Protein AF-A0A969VGP4-F1 (afdb_monomer)

Sequence (40 aa):
MNRENMQNAAGKVYLVGAGPGDPGLMTIKGKALLETADVV

pLDDT: mean 88.14, std 15.05, range [56.91, 98.19]

Foldseek 3Di:
DDCVVVPPPDDDDDDADCPPPDNVPGDPVSVVCVVPDPDD

Secondary structure (DSSP, 8-state):
--GGGGT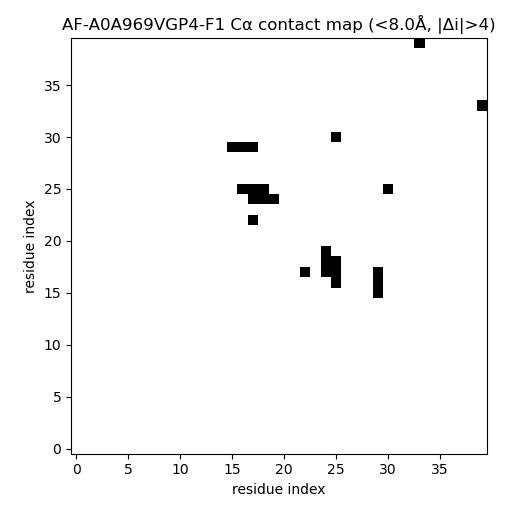T-PPPP------SS-GGGS-HHHHHHHHT-S--

Mean predicted aligned error: 7.07 Å

Radius of gyration: 14.95 Å; Cα contacts (8 Å, |Δi|>4): 12; chains: 1; bounding box: 33×13×40 Å

Structure (mmCIF, N/CA/C/O backbone):
data_AF-A0A969VGP4-F1
#
_entry.id   AF-A0A969VGP4-F1
#
loop_
_atom_site.group_PDB
_atom_site.id
_atom_site.type_symbol
_atom_site.label_atom_id
_atom_site.label_alt_id
_atom_site.label_comp_id
_atom_site.label_asym_id
_atom_site.label_entity_id
_atom_site.label_seq_id
_atom_site.pdbx_PDB_ins_code
_atom_site.Cartn_x
_atom_site.Cartn_y
_atom_site.Cartn_z
_atom_site.occupancy
_atom_site.B_iso_or_equiv
_atom_site.auth_seq_id
_atom_site.auth_comp_id
_atom_site.auth_asym_id
_atom_site.auth_atom_id
_atom_site.pdbx_PDB_model_num
ATOM 1 N N . MET A 1 1 ? -23.151 3.929 27.816 1.00 56.91 1 MET A N 1
ATOM 2 C CA . MET A 1 1 ? -22.295 3.461 26.704 1.00 56.91 1 MET A CA 1
ATOM 3 C C . MET A 1 1 ? -20.862 3.849 27.047 1.00 56.91 1 MET A C 1
ATOM 5 O O . MET A 1 1 ? -20.579 5.038 27.132 1.00 56.91 1 MET A O 1
ATOM 9 N N . ASN A 1 2 ? -20.016 2.877 27.397 1.00 65.69 2 ASN A N 1
ATOM 10 C CA . ASN A 1 2 ? -18.674 3.126 27.942 1.00 65.69 2 ASN A CA 1
ATOM 11 C C . ASN A 1 2 ? -17.712 3.553 26.824 1.00 65.69 2 ASN A C 1
ATOM 13 O O . ASN A 1 2 ? -17.622 2.875 25.803 1.00 65.69 2 ASN A O 1
ATOM 17 N N . ARG A 1 3 ? -16.991 4.668 27.023 1.00 66.12 3 ARG A N 1
ATOM 18 C CA . ARG A 1 3 ? -16.041 5.236 26.042 1.00 66.12 3 ARG A CA 1
ATOM 19 C C . ARG A 1 3 ? -14.856 4.312 25.727 1.00 66.12 3 ARG A C 1
ATOM 21 O O . ARG A 1 3 ? -14.233 4.477 24.685 1.00 66.12 3 ARG A O 1
ATOM 28 N N . GLU A 1 4 ? -14.579 3.335 26.586 1.00 61.91 4 GLU A N 1
ATOM 29 C CA . GLU A 1 4 ? -13.492 2.360 26.414 1.00 61.91 4 GLU A CA 1
ATOM 30 C C . GLU A 1 4 ? -13.718 1.432 25.208 1.00 61.91 4 GLU A C 1
ATOM 32 O O . GLU A 1 4 ? -12.771 1.079 24.514 1.00 61.91 4 GLU A O 1
ATOM 37 N N . ASN A 1 5 ? -14.976 1.144 24.851 1.00 60.25 5 ASN A N 1
ATOM 38 C CA . ASN A 1 5 ? -15.298 0.319 23.678 1.00 60.25 5 ASN A CA 1
ATOM 39 C C . ASN A 1 5 ? -15.137 1.065 22.340 1.00 60.25 5 ASN A C 1
ATOM 41 O O . ASN A 1 5 ? -15.253 0.456 21.280 1.00 60.25 5 ASN A O 1
ATOM 45 N N . MET A 1 6 ? -14.892 2.380 22.365 1.00 58.19 6 MET A N 1
ATOM 46 C CA . MET A 1 6 ? -14.837 3.227 21.167 1.00 58.19 6 MET A CA 1
ATOM 47 C C . MET A 1 6 ? -13.413 3.403 20.618 1.00 58.19 6 MET A C 1
ATOM 49 O O . MET A 1 6 ? -13.236 3.949 19.533 1.00 58.19 6 MET A O 1
ATOM 53 N N . GLN A 1 7 ? -12.392 2.928 21.341 1.00 57.41 7 GLN A N 1
ATOM 54 C CA . GLN A 1 7 ? -10.984 3.063 20.943 1.00 57.41 7 GLN A CA 1
ATOM 55 C C . GLN A 1 7 ? -10.556 2.093 19.829 1.00 57.41 7 GLN A C 1
ATOM 57 O O . GLN A 1 7 ? -9.549 2.337 19.174 1.00 57.41 7 GLN A O 1
ATOM 62 N N . ASN A 1 8 ? -11.342 1.047 19.552 1.00 58.41 8 ASN A N 1
ATOM 63 C CA . ASN A 1 8 ? -11.002 0.021 18.557 1.00 58.41 8 ASN A CA 1
ATOM 64 C C . ASN A 1 8 ? -11.619 0.251 17.165 1.00 58.41 8 ASN A C 1
ATOM 66 O O . ASN A 1 8 ? -11.498 -0.611 16.302 1.00 58.41 8 ASN A O 1
ATOM 70 N N . ALA A 1 9 ? -12.283 1.390 16.938 1.00 65.75 9 ALA A N 1
ATOM 71 C CA . ALA A 1 9 ? -12.956 1.694 15.668 1.00 65.75 9 ALA A CA 1
ATOM 72 C C . ALA A 1 9 ? -12.272 2.804 14.849 1.00 65.75 9 ALA A C 1
ATOM 7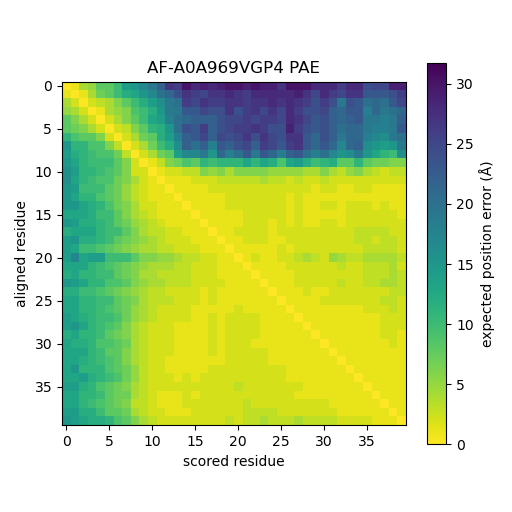4 O O . ALA A 1 9 ? -12.769 3.176 13.787 1.00 65.75 9 ALA A O 1
ATOM 75 N N . ALA A 1 10 ? -11.160 3.369 15.329 1.00 77.06 10 ALA A N 1
ATOM 76 C CA . ALA A 1 10 ? -10.436 4.370 14.557 1.00 77.06 10 ALA A CA 1
ATOM 77 C C . ALA A 1 10 ? -9.700 3.687 13.394 1.00 77.06 10 ALA A C 1
ATOM 79 O O . ALA A 1 10 ? -8.846 2.827 13.610 1.00 77.06 10 ALA A O 1
ATOM 80 N N . GLY A 1 11 ? -10.034 4.079 12.161 1.00 87.62 11 GLY A N 1
ATOM 81 C CA . GLY A 1 11 ? -9.316 3.635 10.969 1.00 87.62 11 GLY A CA 1
ATOM 82 C C . GLY A 1 11 ? -7.830 3.990 11.053 1.00 87.62 11 GLY A C 1
ATOM 83 O O . GLY A 1 11 ? -7.451 5.019 11.618 1.00 87.62 11 GLY A O 1
ATOM 84 N N . LYS A 1 12 ? -6.972 3.129 10.501 1.00 91.88 12 LYS A N 1
ATOM 85 C C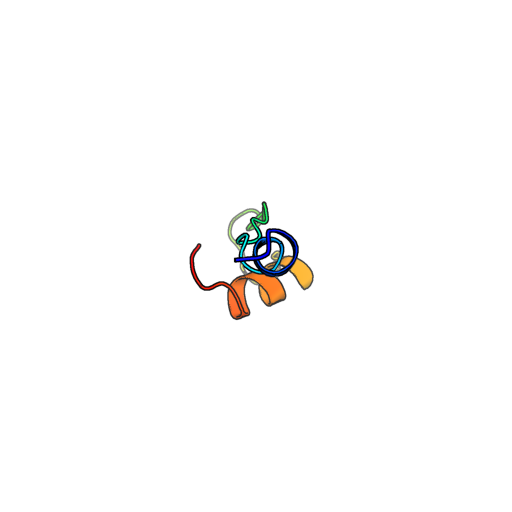A . LYS A 1 12 ? -5.521 3.329 10.500 1.00 91.88 12 LYS A CA 1
ATOM 86 C C . LYS A 1 12 ? -5.055 3.796 9.127 1.00 91.88 12 LYS A C 1
ATOM 88 O O . LYS A 1 12 ? -5.300 3.124 8.134 1.00 91.88 12 LYS A O 1
ATOM 93 N N . VAL A 1 13 ? -4.347 4.922 9.090 1.00 95.69 13 VAL A N 1
ATOM 94 C CA . VAL A 1 13 ? -3.807 5.503 7.854 1.00 95.69 13 VAL A CA 1
ATOM 95 C C . VAL A 1 13 ? -2.317 5.201 7.748 1.00 95.69 13 VAL A C 1
ATOM 97 O O . VAL A 1 13 ? -1.575 5.334 8.724 1.00 95.69 13 VAL A O 1
ATOM 100 N N . TYR A 1 14 ? -1.876 4.816 6.554 1.00 97.12 14 TYR A N 1
ATOM 101 C CA . TYR A 1 14 ? -0.471 4.604 6.235 1.00 97.12 14 TYR A CA 1
ATOM 102 C C . TYR A 1 14 ? -0.067 5.485 5.057 1.00 97.12 14 TYR A C 1
ATOM 104 O O . TYR A 1 14 ? -0.767 5.541 4.052 1.00 97.1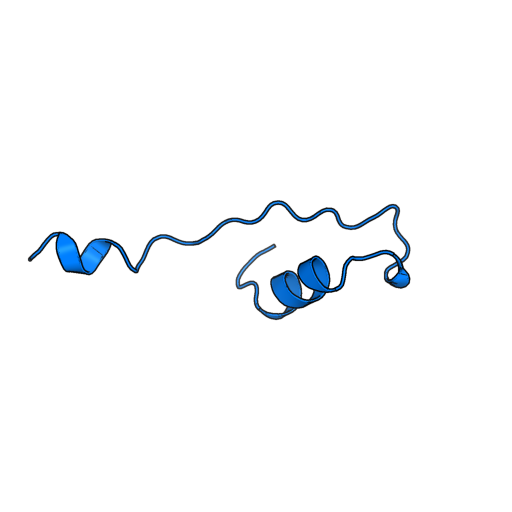2 14 TYR A O 1
ATOM 112 N N . LEU A 1 15 ? 1.094 6.131 5.163 1.00 98.00 15 LEU A N 1
ATOM 113 C CA . LEU A 1 15 ? 1.756 6.747 4.018 1.00 98.00 15 LEU A CA 1
ATOM 114 C C . LEU A 1 15 ? 2.695 5.714 3.405 1.00 98.00 15 LEU A C 1
ATOM 116 O O . LEU A 1 15 ? 3.647 5.268 4.049 1.00 98.00 15 LEU A O 1
ATOM 120 N N . VAL A 1 16 ? 2.397 5.313 2.174 1.00 97.06 16 VAL A N 1
ATOM 121 C CA . VAL A 1 16 ? 3.150 4.292 1.446 1.00 97.06 16 VAL A CA 1
ATOM 122 C C . VAL A 1 16 ? 3.730 4.926 0.188 1.00 97.06 16 VAL A C 1
ATOM 124 O O . VAL A 1 16 ? 3.005 5.490 -0.624 1.00 97.06 16 VAL A O 1
ATOM 127 N N . GLY A 1 17 ? 5.049 4.842 0.020 1.00 97.44 17 GLY A N 1
ATOM 128 C CA . GLY A 1 17 ? 5.694 5.221 -1.235 1.00 97.44 17 GLY A CA 1
ATOM 129 C C . GLY A 1 17 ? 5.517 4.121 -2.281 1.00 97.44 17 GLY A C 1
ATOM 130 O O . GLY A 1 17 ? 5.905 2.981 -2.031 1.00 97.44 17 GLY A O 1
ATOM 131 N N . ALA A 1 18 ? 4.972 4.466 -3.451 1.00 96.44 18 ALA A N 1
ATOM 132 C CA . ALA A 1 18 ? 4.769 3.530 -4.564 1.00 96.44 18 ALA A CA 1
ATOM 133 C C . ALA A 1 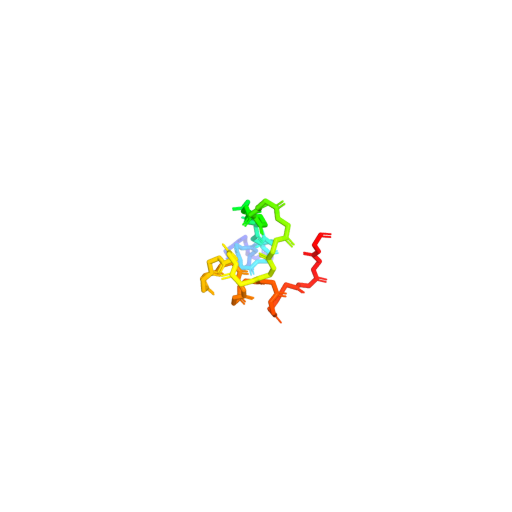18 ? 6.066 3.176 -5.325 1.00 96.44 18 ALA A C 1
ATOM 135 O O .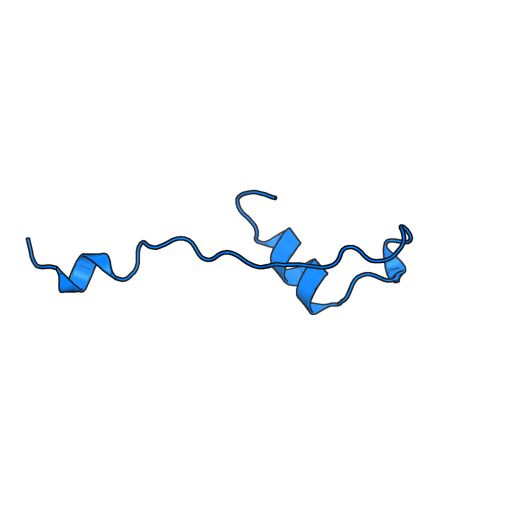 ALA A 1 18 ? 6.097 2.209 -6.080 1.00 96.44 18 ALA A O 1
ATOM 136 N N . GLY A 1 19 ? 7.140 3.949 -5.124 1.00 96.31 19 GLY A N 1
ATOM 137 C CA . GLY A 1 19 ? 8.359 3.878 -5.934 1.00 96.31 19 GLY A CA 1
ATOM 138 C C . GLY A 1 19 ? 8.273 4.751 -7.196 1.00 96.31 19 GLY A C 1
ATOM 139 O O . GLY A 1 19 ? 7.345 5.546 -7.331 1.00 96.31 19 GLY A O 1
ATOM 140 N N . PRO A 1 20 ? 9.247 4.648 -8.119 1.00 98.06 20 PRO A N 1
ATOM 141 C CA . 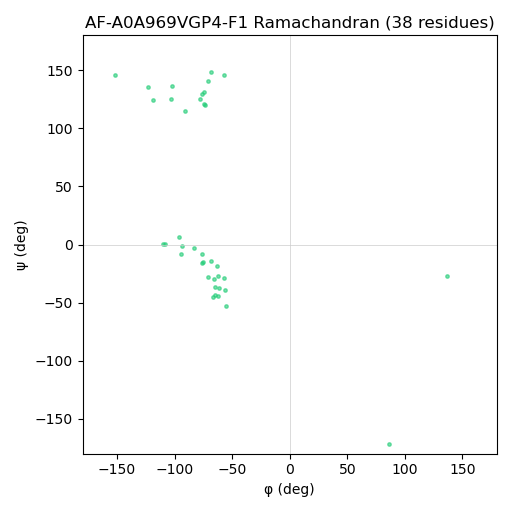PRO A 1 20 ? 9.321 5.504 -9.307 1.00 98.06 20 PRO A CA 1
ATOM 142 C C . PRO A 1 20 ? 8.445 5.037 -10.487 1.00 98.06 20 PRO A C 1
ATOM 144 O O . PRO A 1 20 ? 8.422 5.711 -11.512 1.00 98.06 20 PRO A O 1
ATOM 147 N N . GLY A 1 21 ? 7.753 3.896 -10.374 1.00 96.56 21 GLY A N 1
ATOM 148 C CA . GLY A 1 21 ? 6.797 3.407 -11.380 1.00 96.56 21 GLY A CA 1
ATOM 149 C C . GLY A 1 21 ? 6.893 1.910 -11.684 1.00 96.56 21 GLY A C 1
ATOM 150 O O . GLY A 1 21 ? 5.885 1.306 -12.034 1.00 96.56 21 GLY A O 1
ATOM 151 N N . ASP A 1 22 ? 8.065 1.295 -11.511 1.00 97.38 22 ASP A N 1
ATOM 152 C CA . ASP A 1 22 ? 8.221 -0.160 -11.649 1.00 97.38 22 ASP A CA 1
ATOM 153 C C . ASP A 1 22 ? 7.613 -0.881 -10.423 1.00 97.38 22 ASP A C 1
ATOM 155 O O . ASP A 1 22 ? 8.074 -0.642 -9.300 1.00 97.38 22 ASP A O 1
ATOM 159 N N . PRO A 1 23 ? 6.617 -1.777 -10.597 1.00 95.50 23 PRO A N 1
ATOM 160 C CA . PRO A 1 23 ? 6.009 -2.523 -9.493 1.00 95.50 23 PRO A CA 1
ATOM 161 C C . PRO A 1 23 ? 7.002 -3.356 -8.672 1.00 95.50 23 PRO A C 1
ATOM 163 O O . PRO A 1 23 ? 6.791 -3.558 -7.475 1.00 95.50 23 PRO A O 1
ATOM 166 N N 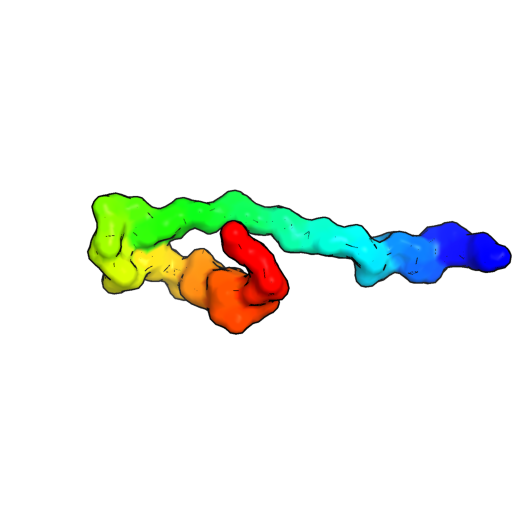. GLY A 1 24 ? 8.096 -3.820 -9.287 1.00 97.06 24 GLY A N 1
ATOM 167 C CA . GLY A 1 24 ? 9.159 -4.573 -8.620 1.00 97.06 24 GLY A CA 1
ATOM 168 C C . GLY A 1 24 ? 9.970 -3.746 -7.618 1.00 97.06 24 GLY A C 1
ATOM 169 O O . GLY A 1 24 ? 10.683 -4.313 -6.794 1.00 97.06 24 GLY A O 1
ATOM 170 N N . LEU A 1 25 ? 9.840 -2.416 -7.651 1.00 97.62 25 LEU A N 1
ATOM 171 C CA . LEU A 1 25 ? 10.502 -1.498 -6.721 1.00 97.62 25 LEU A CA 1
ATOM 172 C C . LEU A 1 25 ? 9.637 -1.137 -5.504 1.00 97.62 25 LEU A C 1
ATOM 174 O O . LEU A 1 25 ? 10.094 -0.401 -4.626 1.00 97.62 25 LEU A O 1
ATOM 178 N N . MET A 1 26 ? 8.406 -1.652 -5.411 1.00 97.81 26 MET A N 1
ATOM 179 C CA . MET A 1 26 ? 7.590 -1.487 -4.212 1.00 97.81 26 MET A CA 1
ATOM 180 C C . MET A 1 26 ? 8.150 -2.318 -3.048 1.00 97.81 26 MET A C 1
ATOM 182 O O . MET A 1 26 ? 8.560 -3.467 -3.199 1.00 97.81 26 MET A O 1
ATOM 186 N N . THR A 1 27 ? 8.125 -1.756 -1.838 1.00 98.19 27 THR A N 1
ATOM 187 C CA . THR A 1 27 ? 8.543 -2.497 -0.639 1.00 98.19 27 THR A CA 1
ATOM 188 C C . THR A 1 27 ? 7.568 -3.630 -0.303 1.00 98.19 27 THR A C 1
ATOM 190 O O . THR A 1 27 ? 6.356 -3.490 -0.471 1.00 98.19 27 THR A O 1
ATOM 193 N N . ILE A 1 28 ? 8.074 -4.722 0.285 1.00 98.06 28 ILE A N 1
ATOM 194 C CA . ILE A 1 28 ? 7.243 -5.852 0.749 1.00 98.06 28 ILE A CA 1
ATOM 195 C C . ILE A 1 28 ? 6.161 -5.374 1.732 1.00 98.06 28 ILE A C 1
ATOM 197 O O . ILE A 1 28 ? 5.013 -5.804 1.655 1.00 98.06 28 ILE A O 1
ATOM 201 N N . LYS A 1 29 ? 6.503 -4.432 2.621 1.00 98.06 29 LYS A N 1
ATOM 202 C CA . LYS A 1 29 ? 5.547 -3.836 3.563 1.00 98.06 29 LYS A CA 1
ATOM 203 C C . LYS A 1 29 ? 4.460 -3.029 2.849 1.00 98.06 29 LYS A C 1
ATOM 205 O O . LYS A 1 29 ? 3.299 -3.141 3.219 1.00 98.06 29 LYS A O 1
ATOM 210 N N . GLY A 1 30 ? 4.823 -2.224 1.849 1.00 97.75 30 GLY A N 1
ATOM 211 C CA . GLY A 1 30 ? 3.859 -1.459 1.054 1.00 97.75 30 GLY A CA 1
ATOM 212 C C . GLY A 1 30 ? 2.890 -2.369 0.304 1.00 97.75 30 GLY A C 1
ATOM 213 O O . GLY A 1 30 ? 1.684 -2.162 0.384 1.00 97.75 30 GLY A O 1
ATOM 214 N N . LYS A 1 31 ? 3.413 -3.436 -0.315 1.00 97.88 31 LYS A N 1
ATOM 215 C CA . LYS A 1 31 ? 2.611 -4.479 -0.969 1.00 97.88 31 LYS A CA 1
ATOM 216 C C . LYS A 1 31 ? 1.590 -5.092 -0.015 1.00 97.88 31 LYS A C 1
ATOM 218 O O . LYS A 1 31 ? 0.404 -5.082 -0.314 1.00 97.88 31 LYS A O 1
ATOM 223 N N . ALA A 1 32 ? 2.052 -5.556 1.145 1.00 98.19 32 ALA A N 1
ATOM 224 C CA . ALA A 1 32 ? 1.190 -6.185 2.141 1.00 98.19 32 ALA A CA 1
ATOM 225 C C . ALA A 1 32 ? 0.100 -5.232 2.660 1.00 98.19 32 ALA A C 1
ATOM 227 O O . ALA A 1 32 ? -1.028 -5.653 2.878 1.00 98.19 32 ALA A O 1
ATOM 228 N N . LEU A 1 33 ? 0.420 -3.944 2.837 1.00 97.81 33 LEU A N 1
ATOM 229 C CA . LEU A 1 33 ? -0.564 -2.946 3.260 1.00 97.81 33 LEU A CA 1
ATOM 230 C C . LEU A 1 33 ? -1.634 -2.707 2.189 1.00 97.81 33 LEU A C 1
ATOM 232 O O . LEU A 1 33 ? -2.811 -2.686 2.532 1.00 97.81 33 LEU A O 1
ATOM 236 N N . LEU A 1 34 ? -1.240 -2.567 0.918 1.00 96.81 34 LEU A N 1
ATOM 237 C CA . LEU A 1 34 ? -2.173 -2.376 -0.198 1.00 96.81 34 LEU A CA 1
ATOM 238 C C . LEU A 1 34 ? -3.074 -3.595 -0.427 1.00 96.81 34 LEU A C 1
ATOM 240 O O . LEU A 1 34 ? -4.245 -3.426 -0.736 1.00 96.81 34 LEU A O 1
ATOM 244 N N . GLU A 1 35 ? -2.558 -4.812 -0.238 1.00 97.31 35 GLU A N 1
ATOM 245 C CA . GLU A 1 35 ? -3.337 -6.055 -0.368 1.00 97.31 35 GLU A CA 1
ATOM 246 C C . GLU A 1 35 ? -4.486 -6.157 0.645 1.00 97.31 35 GLU A C 1
ATOM 248 O O . GLU A 1 35 ? -5.483 -6.822 0.376 1.00 97.31 35 GLU A O 1
ATOM 253 N N . THR A 1 36 ? -4.350 -5.508 1.804 1.00 96.44 36 THR A N 1
ATOM 254 C CA . THR A 1 36 ? -5.351 -5.530 2.883 1.00 96.44 36 THR A CA 1
ATOM 255 C C . THR A 1 36 ? -6.105 -4.211 3.049 1.00 96.44 36 THR A C 1
ATOM 257 O O . THR A 1 36 ? -6.901 -4.088 3.975 1.00 96.44 36 THR A O 1
ATOM 260 N N . ALA A 1 37 ? -5.809 -3.199 2.229 1.00 96.75 37 ALA A N 1
ATOM 261 C CA . ALA A 1 37 ? -6.398 -1.875 2.375 1.00 96.75 37 ALA A CA 1
ATOM 262 C C . ALA A 1 37 ? -7.854 -1.875 1.903 1.00 96.75 37 ALA A C 1
ATOM 264 O O . ALA A 1 37 ? -8.153 -2.294 0.786 1.00 96.75 37 ALA A O 1
ATOM 265 N N . ASP A 1 38 ? -8.745 -1.327 2.728 1.00 96.50 38 ASP A N 1
ATOM 266 C CA . ASP A 1 38 ? -10.133 -1.090 2.325 1.00 96.50 38 ASP A CA 1
ATOM 267 C C . ASP A 1 38 ? -10.239 0.052 1.290 1.00 96.50 38 ASP A C 1
ATOM 269 O O . ASP A 1 38 ? -11.164 0.077 0.480 1.00 96.50 38 ASP A O 1
ATOM 273 N N . VAL A 1 39 ? -9.298 1.011 1.316 1.00 95.94 39 VAL A N 1
ATOM 274 C CA . VAL A 1 39 ? -9.236 2.178 0.416 1.00 95.94 39 VAL A CA 1
ATOM 275 C C . VAL A 1 39 ? -7.789 2.660 0.227 1.00 95.94 39 VAL A C 1
ATOM 277 O O . VAL A 1 39 ? -6.988 2.581 1.163 1.00 95.94 39 VAL A O 1
ATOM 280 N N . VAL A 1 40 ? -7.467 3.159 -0.975 1.00 94.56 40 VAL A N 1
ATOM 281 C CA . VAL A 1 40 ? -6.151 3.697 -1.383 1.00 94.56 40 VAL A CA 1
ATOM 282 C C . VAL A 1 40 ? -6.301 5.120 -1.901 1.00 94.56 40 VAL A C 1
ATOM 284 O O . VAL A 1 40 ? -7.244 5.348 -2.691 1.00 94.56 40 VAL A O 1
#

Solvent-accessible surface area (backbone atoms only — not comparable to full-atom values): 2907 Å² total; per-residue (Å²)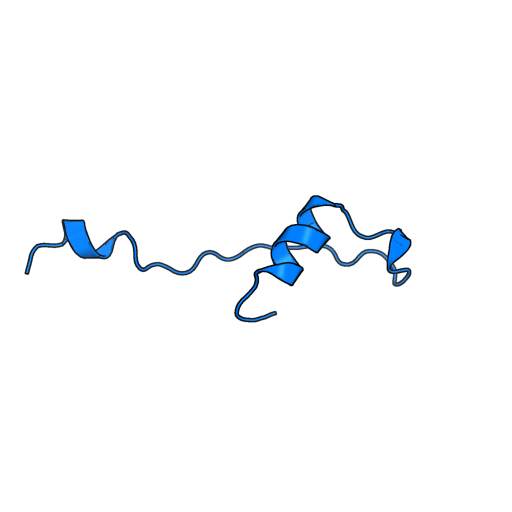: 135,69,72,79,76,59,72,83,70,68,83,85,87,79,91,68,75,66,57,99,71,55,74,88,63,40,48,72,68,46,51,56,49,60,76,69,47,93,74,134